Protein AF-A0A913XZ33-F1 (afdb_monomer_lite)

Secondary structure (DSSP, 8-state):
-HHHHHHT---SGGGHHHHHHHHHHHHHHHHHHH-TT-----S-PPPHHHHHHHHHHHHHHHHHHHH-THHHHHHHHHTTSHHHHGGGHHHHHHHHHHHHHHHHH---SS--TTSHHHHHHHHHHHHHHHTT-S-TTHHHHTTTGGGS-HHHHHHHHHHHHHHH-

Foldseek 3Di:
DVVLLVCLDDDDDVCLVVSLVSLLVLLVVLCCVQPVPDDFDPQAQDDPVVLVVCLVVLVSSVVVCVVPVVSLVSLLSSLLNLVSNSRVSVSLSSLLSVLLVVLVPDPDFADDCPDPSLVSLLSSLNSCLSNVVDDPPLNVCSVVVRVDGSVVSSVSSVVSSVSND

Radius of gyration: 15.9 Å; chains: 1; bounding box: 36×32×44 Å

pLDDT: mean 86.18, std 13.06, range [47.09, 97.0]

Structure (mmCIF, N/CA/C/O backbone):
data_AF-A0A913XZ33-F1
#
_entry.id   AF-A0A913XZ33-F1
#
loop_
_atom_site.group_PDB
_atom_site.id
_atom_site.type_symbol
_atom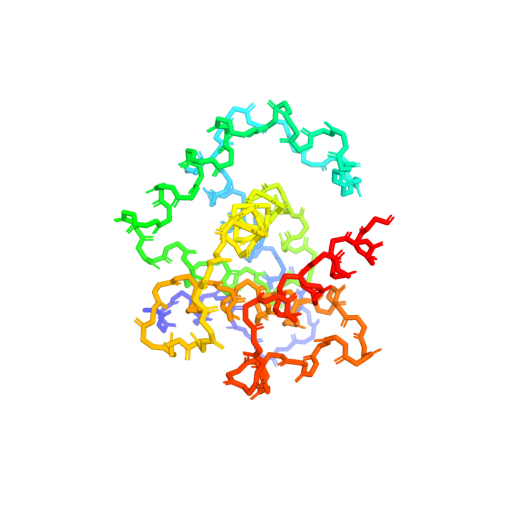_site.label_atom_id
_atom_site.label_alt_id
_atom_site.label_comp_id
_atom_site.label_asym_id
_atom_site.label_entity_id
_atom_site.label_seq_id
_atom_site.pdbx_PDB_ins_code
_atom_site.Cartn_x
_atom_site.Cartn_y
_atom_site.Cartn_z
_atom_site.occupancy
_atom_site.B_iso_or_equiv
_atom_site.auth_seq_id
_atom_site.auth_comp_id
_atom_site.auth_asym_id
_atom_site.auth_atom_id
_atom_site.pdbx_PDB_model_num
ATOM 1 N N . MET A 1 1 ? -6.071 5.062 -20.100 1.00 56.47 1 MET A N 1
ATOM 2 C CA . MET A 1 1 ? -5.191 4.092 -19.418 1.00 56.47 1 MET A CA 1
ATOM 3 C C . MET A 1 1 ? -4.661 3.064 -20.406 1.00 56.47 1 MET A C 1
ATOM 5 O O . MET A 1 1 ? -3.462 2.835 -20.417 1.00 56.47 1 MET A O 1
ATOM 9 N N . ASP A 1 2 ? -5.506 2.561 -21.310 1.00 61.53 2 ASP A N 1
ATOM 10 C CA . ASP A 1 2 ? -5.118 1.616 -22.369 1.00 61.53 2 ASP A CA 1
ATOM 11 C C . ASP A 1 2 ? -3.902 2.061 -23.182 1.00 61.53 2 ASP A C 1
ATOM 13 O O . ASP A 1 2 ? -3.004 1.267 -23.393 1.00 61.53 2 ASP A O 1
ATOM 17 N N . THR A 1 3 ? -3.782 3.346 -23.526 1.00 68.81 3 THR A N 1
ATOM 18 C CA . THR A 1 3 ? -2.603 3.869 -24.238 1.00 68.81 3 THR A CA 1
ATOM 19 C C . THR A 1 3 ? -1.299 3.711 -23.447 1.00 68.81 3 THR A C 1
ATOM 21 O O . THR A 1 3 ? -0.289 3.341 -24.029 1.00 68.81 3 THR A O 1
ATOM 24 N N . LEU A 1 4 ? -1.302 3.950 -22.129 1.00 60.94 4 LEU A N 1
ATOM 25 C CA . LEU A 1 4 ? -0.110 3.767 -21.283 1.00 60.94 4 LEU A CA 1
ATOM 26 C C . LEU A 1 4 ? 0.221 2.286 -21.112 1.00 60.94 4 LEU A C 1
ATOM 28 O O . LEU A 1 4 ? 1.384 1.907 -21.165 1.00 60.94 4 LEU A O 1
ATOM 32 N N . VAL A 1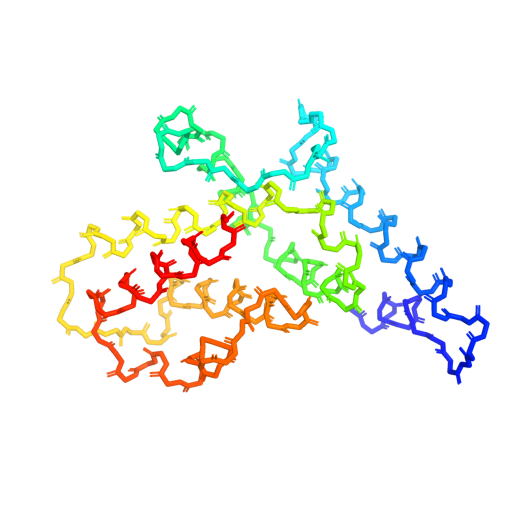 5 ? -0.809 1.455 -20.963 1.00 65.56 5 VAL A N 1
ATOM 33 C CA . VAL A 1 5 ? -0.667 -0.000 -20.900 1.00 65.56 5 VAL A CA 1
ATOM 34 C C . VAL A 1 5 ? -0.099 -0.537 -22.216 1.00 65.56 5 VAL A C 1
ATOM 36 O O . VAL A 1 5 ? 0.813 -1.348 -22.182 1.00 65.56 5 VAL A O 1
ATOM 39 N N . THR A 1 6 ? -0.556 -0.049 -23.372 1.00 66.69 6 THR A N 1
ATOM 40 C CA . THR A 1 6 ? -0.004 -0.395 -24.691 1.00 66.69 6 THR A CA 1
ATOM 41 C C . THR A 1 6 ? 1.435 0.088 -24.854 1.00 66.69 6 THR A C 1
ATOM 43 O O . THR A 1 6 ? 2.252 -0.637 -25.398 1.00 66.69 6 THR A O 1
ATOM 46 N N . LEU A 1 7 ? 1.782 1.274 -24.349 1.00 60.50 7 LEU A N 1
ATOM 47 C CA . LEU A 1 7 ? 3.169 1.758 -24.361 1.00 60.50 7 LEU A CA 1
ATOM 48 C C . LEU A 1 7 ? 4.092 0.936 -23.442 1.00 60.50 7 LEU A C 1
ATOM 50 O O . LEU A 1 7 ? 5.302 0.898 -23.661 1.00 60.50 7 LEU A O 1
ATOM 54 N N . CYS A 1 8 ? 3.530 0.271 -22.430 1.00 60.72 8 CYS A N 1
ATOM 55 C CA . CYS A 1 8 ? 4.257 -0.610 -21.515 1.00 60.72 8 CYS A CA 1
ATOM 56 C C . CYS A 1 8 ? 4.167 -2.101 -21.891 1.00 60.72 8 CYS A C 1
ATOM 58 O O . CYS A 1 8 ? 4.764 -2.910 -21.191 1.00 60.72 8 CYS A O 1
ATOM 60 N N . ARG A 1 9 ? 3.435 -2.496 -22.945 1.00 60.41 9 ARG A N 1
ATOM 61 C CA . ARG A 1 9 ? 3.256 -3.904 -23.354 1.00 60.41 9 ARG A CA 1
ATOM 62 C C . ARG A 1 9 ? 3.762 -4.137 -24.775 1.00 60.41 9 ARG A C 1
ATOM 64 O O . ARG A 1 9 ? 3.337 -3.452 -25.699 1.00 60.41 9 ARG A O 1
ATOM 71 N N . SER A 1 10 ? 4.588 -5.163 -24.947 1.00 55.22 10 SER A N 1
ATOM 72 C CA . SER A 1 10 ? 4.933 -5.760 -26.242 1.00 55.22 10 SER A CA 1
ATOM 73 C C . SER A 1 10 ? 5.197 -7.276 -26.066 1.00 55.22 10 SER A C 1
ATOM 75 O O . SER A 1 10 ? 5.456 -7.720 -24.945 1.00 55.22 10 SER A O 1
ATOM 77 N N . ASP A 1 11 ? 5.035 -8.072 -27.135 1.00 53.50 11 ASP A N 1
ATOM 78 C CA . ASP A 1 11 ? 4.801 -9.533 -27.117 1.00 53.50 11 ASP A CA 1
ATOM 79 C C . ASP A 1 11 ? 6.027 -10.486 -27.328 1.00 53.50 11 ASP A C 1
ATOM 81 O O . ASP A 1 11 ? 5.828 -11.657 -27.661 1.00 53.50 11 ASP A O 1
ATOM 85 N N . THR A 1 12 ? 7.295 -10.091 -27.137 1.00 47.09 12 THR A N 1
ATOM 86 C CA . THR A 1 12 ? 8.479 -10.973 -27.353 1.00 47.09 12 THR A CA 1
ATOM 87 C C . THR A 1 12 ? 9.612 -10.884 -26.304 1.00 47.09 12 THR A C 1
ATOM 89 O O . THR A 1 12 ? 9.634 -10.041 -25.417 1.00 47.09 12 THR A O 1
ATOM 92 N N . ALA A 1 13 ? 10.568 -11.826 -26.334 1.00 50.41 13 ALA A N 1
ATOM 93 C CA . ALA A 1 13 ? 11.536 -12.072 -25.250 1.00 50.41 13 ALA A CA 1
ATOM 94 C C . ALA A 1 13 ? 12.738 -11.098 -25.167 1.00 50.41 13 ALA A C 1
ATOM 96 O O . ALA A 1 13 ? 13.299 -10.947 -24.083 1.00 50.41 13 ALA A O 1
ATOM 97 N N . GLU A 1 14 ? 13.112 -10.400 -26.251 1.00 50.25 14 GLU A N 1
ATOM 98 C CA . GLU A 1 14 ? 14.036 -9.239 -26.191 1.00 50.25 14 GLU A CA 1
ATOM 99 C C . GLU A 1 14 ? 13.399 -8.040 -25.455 1.00 50.25 14 GLU A C 1
ATOM 101 O O . GLU A 1 14 ? 14.065 -7.059 -25.125 1.00 50.25 14 GLU A O 1
ATOM 106 N N . GLU A 1 15 ? 12.102 -8.130 -25.156 1.00 55.09 15 GLU A N 1
ATOM 107 C CA . GLU A 1 15 ? 11.266 -7.007 -24.756 1.00 55.09 15 GLU A CA 1
ATOM 108 C C . GLU A 1 15 ? 10.950 -6.969 -23.263 1.00 55.09 15 GLU A C 1
ATOM 110 O O . GLU A 1 15 ? 10.516 -5.930 -22.777 1.00 55.09 15 GLU A O 1
ATOM 115 N N . SER A 1 16 ? 11.247 -8.022 -22.493 1.00 52.06 16 SER A N 1
ATOM 116 C CA . SER A 1 16 ? 11.181 -7.949 -21.024 1.00 52.06 16 SER A CA 1
ATOM 117 C C . SER A 1 16 ? 12.067 -6.813 -20.495 1.00 52.06 16 SER A C 1
ATOM 119 O O . SER A 1 16 ? 11.632 -6.031 -19.653 1.00 52.06 16 SER A O 1
ATOM 121 N N . HIS A 1 17 ? 13.253 -6.631 -21.090 1.00 56.69 17 HIS A N 1
ATOM 122 C CA . HIS A 1 17 ? 14.145 -5.499 -20.834 1.00 56.69 17 HIS A CA 1
ATOM 123 C C . HIS A 1 17 ? 13.549 -4.136 -21.243 1.00 56.69 17 HIS A C 1
ATOM 125 O O . HIS A 1 17 ? 13.787 -3.142 -20.557 1.00 56.69 17 HIS A O 1
ATOM 131 N N . ILE A 1 18 ? 12.768 -4.070 -22.329 1.00 58.38 18 ILE A N 1
ATOM 132 C CA . ILE A 1 18 ? 12.141 -2.832 -22.833 1.00 58.38 18 ILE A CA 1
ATOM 133 C C . ILE A 1 18 ? 10.941 -2.437 -21.961 1.00 58.38 18 ILE A C 1
ATOM 135 O O . ILE A 1 18 ? 10.809 -1.270 -21.592 1.00 58.38 18 ILE A O 1
ATOM 139 N N . ILE A 1 19 ? 10.108 -3.405 -21.569 1.00 58.41 19 ILE A N 1
ATOM 140 C CA . ILE A 1 19 ? 8.989 -3.210 -20.639 1.00 58.41 19 ILE A CA 1
ATOM 141 C C . ILE A 1 19 ? 9.520 -2.698 -19.305 1.00 58.41 19 ILE A C 1
ATOM 143 O O . ILE A 1 19 ? 9.063 -1.655 -18.844 1.00 58.41 19 ILE A O 1
ATOM 147 N N . THR A 1 20 ? 10.541 -3.362 -18.744 1.00 62.25 20 THR A N 1
ATOM 148 C CA . THR A 1 20 ? 11.219 -2.892 -17.531 1.00 62.25 20 THR A CA 1
ATOM 149 C C . THR A 1 20 ? 11.730 -1.463 -17.704 1.00 62.25 20 THR A C 1
ATOM 151 O O . THR A 1 20 ? 11.497 -0.640 -16.829 1.00 62.25 20 THR A O 1
ATOM 154 N N . SER A 1 21 ? 12.333 -1.114 -18.846 1.00 74.69 21 SER A N 1
ATOM 155 C CA . SER A 1 21 ? 12.810 0.252 -19.111 1.00 74.69 21 SER A CA 1
ATOM 156 C C . SER A 1 21 ? 11.686 1.302 -19.129 1.00 74.69 21 SER A C 1
ATOM 158 O O . SER A 1 21 ? 11.880 2.414 -18.635 1.00 74.69 21 SER A O 1
ATOM 160 N N . ASN A 1 22 ? 10.510 0.982 -19.676 1.00 81.56 22 ASN A N 1
ATOM 161 C CA . ASN A 1 22 ? 9.383 1.919 -19.734 1.00 81.56 22 ASN A CA 1
ATOM 162 C C . ASN A 1 22 ? 8.692 2.059 -18.370 1.00 81.56 22 ASN A C 1
ATOM 164 O O . ASN A 1 22 ? 8.427 3.180 -17.928 1.00 81.56 22 ASN A O 1
ATOM 168 N N . THR A 1 23 ? 8.448 0.950 -17.665 1.00 86.12 23 THR A N 1
ATOM 169 C CA . THR A 1 23 ? 7.876 0.973 -16.308 1.00 86.12 23 THR A CA 1
ATOM 170 C C . THR A 1 23 ? 8.831 1.609 -15.304 1.00 86.12 23 THR A C 1
ATOM 172 O O . THR A 1 23 ? 8.390 2.302 -14.390 1.00 86.12 23 THR A O 1
ATOM 175 N N . ASP A 1 24 ? 10.140 1.464 -15.510 1.00 88.75 24 ASP A N 1
ATOM 176 C CA . ASP A 1 24 ? 11.179 2.143 -14.742 1.00 88.75 24 ASP A CA 1
ATOM 177 C C . ASP A 1 24 ? 11.100 3.660 -14.885 1.00 88.75 24 ASP A C 1
ATOM 179 O O . ASP A 1 24 ? 11.170 4.374 -13.885 1.00 88.75 24 ASP A O 1
ATOM 183 N N . GLN A 1 25 ? 10.927 4.162 -16.109 1.00 89.56 25 GLN A N 1
ATOM 184 C CA . GLN A 1 25 ? 10.788 5.596 -16.342 1.00 89.56 25 GLN A CA 1
ATOM 185 C C . GLN A 1 25 ? 9.512 6.139 -15.691 1.00 89.56 25 GLN A C 1
ATOM 187 O O . GLN A 1 25 ? 9.541 7.202 -15.071 1.00 89.56 25 GLN A O 1
ATOM 192 N N . VAL A 1 26 ? 8.404 5.395 -15.775 1.00 91.94 26 VAL A N 1
ATOM 193 C CA . VAL A 1 26 ? 7.158 5.753 -15.080 1.00 91.94 26 VAL A CA 1
ATOM 194 C C . VAL A 1 26 ? 7.367 5.765 -13.564 1.00 91.94 26 VAL A C 1
ATOM 196 O O . VAL A 1 26 ? 6.913 6.699 -12.909 1.00 91.94 26 VAL A O 1
ATOM 199 N N . ALA A 1 27 ? 8.088 4.790 -13.005 1.00 91.94 27 ALA A N 1
ATOM 200 C CA . ALA A 1 27 ? 8.395 4.725 -11.578 1.00 91.94 27 ALA A CA 1
ATOM 201 C C . ALA A 1 27 ? 9.228 5.929 -11.106 1.00 91.94 27 ALA A C 1
ATOM 203 O O . ALA A 1 27 ? 8.923 6.532 -10.075 1.00 91.94 27 ALA A O 1
ATOM 204 N N . LEU A 1 28 ? 10.249 6.316 -11.879 1.00 90.75 28 LEU A N 1
ATOM 205 C CA . LEU A 1 28 ? 11.087 7.483 -11.588 1.00 90.75 28 LEU A CA 1
ATOM 206 C C . LEU A 1 28 ? 10.286 8.788 -11.648 1.00 90.75 28 LEU A C 1
ATOM 208 O O . LEU A 1 28 ? 10.367 9.593 -10.723 1.00 90.75 28 LEU A O 1
ATOM 212 N N . LEU A 1 29 ? 9.462 8.970 -12.682 1.00 92.62 29 LEU A N 1
ATOM 213 C CA . LEU A 1 29 ? 8.591 10.142 -12.801 1.00 92.62 29 LEU A CA 1
ATOM 214 C C . LEU A 1 29 ? 7.542 10.183 -11.684 1.00 92.62 29 LEU A C 1
ATOM 216 O O . LEU A 1 29 ? 7.246 11.249 -11.152 1.00 92.62 29 LEU A O 1
ATOM 220 N N . LEU A 1 30 ? 6.988 9.032 -11.291 1.00 93.25 30 LEU A N 1
ATOM 221 C CA . LEU A 1 30 ? 6.052 8.941 -10.171 1.00 93.25 30 LEU A CA 1
ATOM 222 C C . LEU A 1 30 ? 6.715 9.378 -8.857 1.00 93.25 30 LEU A C 1
ATOM 224 O O . LEU A 1 30 ? 6.119 10.143 -8.097 1.00 93.25 30 LEU A O 1
ATOM 228 N N . MET A 1 31 ? 7.954 8.945 -8.614 1.00 92.19 31 MET A N 1
ATOM 229 C CA . MET A 1 31 ? 8.754 9.402 -7.476 1.00 92.19 31 MET A CA 1
ATOM 230 C C . MET A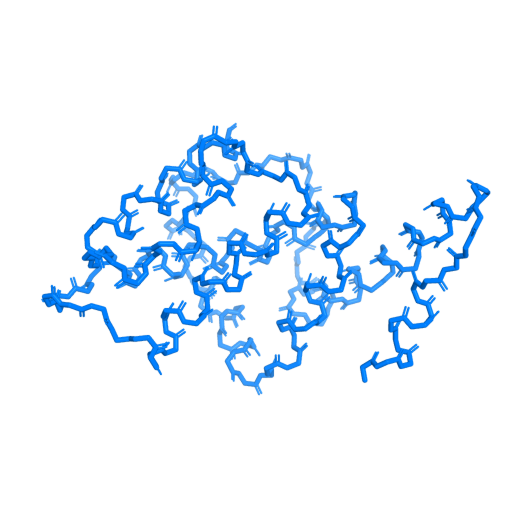 1 31 ? 9.018 10.908 -7.525 1.00 92.19 31 MET A C 1
ATOM 232 O O . MET A 1 31 ? 8.807 11.585 -6.522 1.00 92.19 31 MET A O 1
ATOM 236 N N . GLU A 1 32 ? 9.417 11.443 -8.678 1.00 91.25 32 GLU A N 1
ATOM 237 C CA . GLU A 1 32 ? 9.688 12.873 -8.860 1.00 91.25 32 GLU A CA 1
ATOM 238 C C . GLU A 1 32 ? 8.437 13.732 -8.623 1.00 91.25 32 GLU A C 1
ATOM 240 O O . GLU A 1 32 ? 8.506 14.773 -7.973 1.00 91.25 32 GLU A O 1
ATOM 245 N N . MET A 1 33 ? 7.267 13.277 -9.078 1.00 91.81 33 MET A N 1
ATOM 246 C CA . MET A 1 33 ? 6.007 13.997 -8.883 1.00 91.81 33 MET A CA 1
ATOM 247 C C . MET A 1 33 ? 5.519 13.975 -7.431 1.00 91.81 33 MET A C 1
ATOM 249 O O . MET A 1 33 ? 4.970 14.968 -6.952 1.00 91.81 33 MET A O 1
ATOM 253 N N . VAL A 1 34 ? 5.652 12.841 -6.738 1.00 93.50 34 VAL A N 1
ATOM 254 C CA . VAL A 1 34 ? 5.033 12.646 -5.415 1.00 93.50 34 VAL A CA 1
ATOM 255 C C . VAL A 1 34 ? 5.995 12.959 -4.269 1.00 93.50 34 VAL A C 1
ATOM 257 O O . VAL A 1 34 ? 5.571 13.451 -3.221 1.00 93.50 34 VAL A O 1
ATOM 260 N N . CYS A 1 35 ? 7.283 12.668 -4.436 1.00 87.31 35 CYS A N 1
ATOM 261 C CA . CYS A 1 35 ? 8.290 12.801 -3.389 1.00 87.31 35 CYS A CA 1
ATOM 262 C C . CYS A 1 35 ? 9.681 13.176 -3.958 1.00 87.31 35 CYS A C 1
ATOM 264 O O . CYS A 1 35 ? 10.628 12.401 -3.805 1.00 87.31 35 CYS A O 1
ATOM 266 N N . PRO A 1 36 ? 9.838 14.376 -4.558 1.00 83.50 36 PRO A N 1
ATOM 267 C CA . PRO A 1 36 ? 11.073 14.797 -5.241 1.00 83.50 36 PRO A CA 1
ATOM 268 C C . PRO A 1 36 ? 12.288 14.947 -4.315 1.00 83.50 36 PRO A C 1
ATOM 270 O O . PRO A 1 36 ? 13.428 14.879 -4.759 1.00 83.50 36 PRO A O 1
ATOM 273 N N . GLU A 1 37 ? 12.055 15.160 -3.019 1.00 77.81 37 GLU A N 1
ATOM 274 C CA . GLU A 1 37 ? 13.102 15.371 -2.007 1.00 77.81 37 GLU A CA 1
ATOM 275 C C . GLU A 1 37 ? 13.835 14.078 -1.617 1.00 77.81 37 GLU A C 1
ATOM 277 O O . GLU A 1 37 ? 14.787 14.106 -0.839 1.00 77.81 37 GLU A O 1
ATOM 282 N N . MET A 1 38 ? 13.371 12.929 -2.108 1.00 69.94 38 MET A N 1
ATOM 283 C CA . MET A 1 38 ? 13.865 11.635 -1.676 1.00 69.94 38 MET A CA 1
ATOM 284 C C . MET A 1 38 ? 15.039 11.168 -2.529 1.00 69.94 38 MET A C 1
ATOM 286 O O . MET A 1 38 ? 14.922 11.000 -3.741 1.00 69.94 38 MET A O 1
ATOM 290 N N . VAL A 1 39 ? 16.169 10.902 -1.872 1.00 61.50 39 VAL A N 1
ATOM 291 C CA . VAL A 1 39 ? 17.294 10.199 -2.495 1.00 61.50 39 VAL A CA 1
ATOM 292 C C . VAL A 1 39 ? 16.825 8.793 -2.878 1.00 61.50 39 VAL A C 1
ATOM 294 O O . VAL A 1 39 ? 16.116 8.148 -2.104 1.00 61.50 39 VAL A O 1
ATOM 297 N N . LEU A 1 40 ? 17.198 8.342 -4.082 1.00 57.84 40 LEU A N 1
ATOM 298 C CA . LEU A 1 40 ? 16.899 7.005 -4.605 1.00 57.84 40 LEU A CA 1
ATOM 299 C C . LEU A 1 40 ? 17.081 5.934 -3.520 1.00 57.84 40 LEU A C 1
ATOM 301 O O . LEU A 1 40 ? 18.128 5.868 -2.876 1.00 57.84 40 LEU A O 1
ATOM 305 N N . TYR A 1 41 ? 16.042 5.117 -3.334 1.00 58.50 41 TYR A N 1
ATOM 306 C CA . TYR A 1 41 ? 15.997 4.023 -2.367 1.00 58.50 41 TYR A CA 1
ATOM 307 C C . TYR A 1 41 ? 17.252 3.143 -2.460 1.00 58.50 41 TYR A C 1
ATOM 309 O O . TYR A 1 41 ? 17.556 2.602 -3.522 1.00 58.50 41 TYR A O 1
ATOM 317 N N . THR A 1 42 ? 17.971 2.992 -1.344 1.00 57.72 42 THR A N 1
ATOM 318 C CA . THR A 1 42 ? 19.236 2.240 -1.273 1.00 57.72 42 THR A CA 1
ATOM 319 C C . THR A 1 42 ? 19.067 0.763 -0.919 1.00 57.72 42 THR A C 1
ATOM 321 O O . THR A 1 42 ? 20.069 0.082 -0.733 1.00 57.72 42 THR A O 1
ATOM 324 N N . GLY A 1 43 ? 17.837 0.242 -0.857 1.00 60.84 43 GLY A N 1
ATOM 325 C CA . GLY A 1 43 ? 17.598 -1.205 -0.810 1.00 60.84 43 GLY A CA 1
ATOM 326 C C . GLY A 1 43 ? 16.917 -1.757 0.443 1.00 60.84 43 GLY A C 1
ATOM 327 O O . GLY A 1 43 ? 16.436 -2.883 0.372 1.00 60.84 43 GLY A O 1
ATOM 328 N N . GLU A 1 44 ? 16.799 -1.003 1.541 1.00 74.19 44 GLU A N 1
ATOM 329 C CA . GLU A 1 44 ? 16.278 -1.541 2.813 1.00 74.19 44 GLU A CA 1
ATOM 330 C C . GLU A 1 44 ? 14.900 -0.984 3.196 1.00 74.19 44 GLU A C 1
ATOM 332 O O . GLU A 1 44 ? 14.685 0.233 3.226 1.00 74.19 44 GLU A O 1
ATOM 337 N N . TRP A 1 45 ? 13.959 -1.888 3.496 1.00 85.62 45 TRP A N 1
ATOM 338 C CA . TRP A 1 45 ? 12.626 -1.530 3.976 1.00 85.62 45 TRP A CA 1
ATOM 339 C C . TRP A 1 45 ? 12.737 -0.851 5.352 1.00 85.62 45 TRP A C 1
ATOM 341 O O . TRP A 1 45 ? 13.509 -1.311 6.194 1.00 85.62 45 TRP A O 1
ATOM 351 N N . PRO A 1 46 ? 11.998 0.243 5.613 1.00 84.75 46 PRO A N 1
ATOM 352 C CA . PRO A 1 46 ? 12.165 1.019 6.838 1.00 84.75 46 PRO A CA 1
ATOM 353 C C . PRO A 1 46 ? 11.866 0.224 8.118 1.00 84.75 46 PRO A C 1
ATOM 355 O O . PRO A 1 46 ? 10.887 -0.520 8.212 1.00 84.75 46 PRO A O 1
ATOM 358 N N . ASP A 1 47 ? 12.671 0.463 9.155 1.00 82.81 47 ASP A N 1
ATOM 359 C CA . ASP A 1 47 ? 12.432 -0.069 10.496 1.00 82.81 47 ASP A CA 1
ATOM 360 C C . ASP A 1 47 ? 11.186 0.544 11.148 1.00 82.81 47 ASP A C 1
ATOM 362 O O . ASP A 1 47 ? 10.864 1.713 10.929 1.00 82.81 47 ASP A O 1
ATOM 366 N N . GLU A 1 48 ? 10.533 -0.197 12.049 1.00 78.50 48 GLU A N 1
ATOM 367 C CA . GLU A 1 48 ? 9.378 0.306 12.816 1.00 78.50 48 GLU A CA 1
ATOM 368 C C . GLU A 1 48 ? 9.708 1.579 13.625 1.00 78.50 48 GLU A C 1
ATOM 370 O O . GLU A 1 48 ? 8.849 2.435 13.827 1.00 78.50 48 GLU A O 1
ATOM 375 N N . GLU A 1 49 ? 10.960 1.756 14.060 1.00 78.19 49 GLU A N 1
ATOM 376 C CA . GLU A 1 49 ? 11.398 2.980 14.744 1.00 78.19 49 GLU A CA 1
ATOM 377 C C . GLU A 1 49 ? 11.429 4.191 13.803 1.00 78.19 49 GLU A C 1
ATOM 379 O O . GLU A 1 49 ? 11.085 5.301 14.213 1.00 78.19 49 GLU A O 1
ATOM 3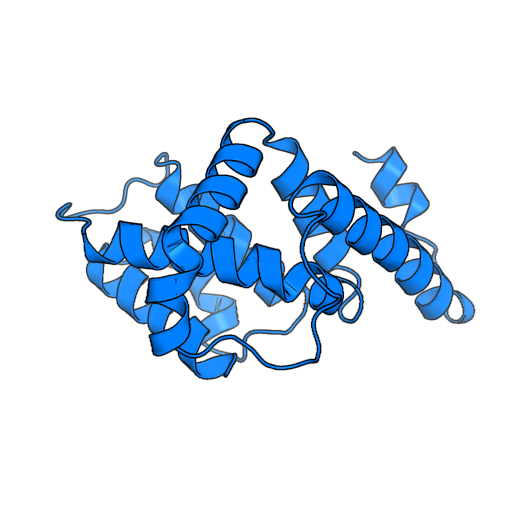84 N N . THR A 1 50 ? 11.763 3.976 12.525 1.00 77.12 50 THR A N 1
ATOM 385 C CA . THR A 1 50 ? 11.830 5.042 11.512 1.00 77.12 50 THR A CA 1
ATOM 386 C C . THR A 1 50 ? 10.451 5.566 11.119 1.00 77.12 50 THR A C 1
ATOM 388 O O . THR A 1 50 ? 10.325 6.738 10.762 1.00 77.12 50 THR A O 1
ATOM 391 N N . LEU A 1 51 ? 9.397 4.754 11.277 1.00 79.06 51 LEU A N 1
ATOM 392 C CA . LEU A 1 51 ? 8.010 5.167 11.034 1.00 79.06 51 LEU A CA 1
ATOM 393 C C . LEU A 1 51 ? 7.628 6.419 11.830 1.00 79.06 51 LEU A C 1
ATOM 395 O O . LEU A 1 51 ? 6.954 7.306 11.312 1.00 79.06 51 LEU A O 1
ATOM 399 N N . LYS A 1 52 ? 8.109 6.538 13.074 1.00 80.50 52 LYS A N 1
ATOM 400 C CA . LYS A 1 52 ? 7.793 7.674 13.958 1.00 80.50 52 LYS A CA 1
ATOM 401 C C . LYS A 1 52 ? 8.370 8.997 13.464 1.00 80.50 52 LYS A C 1
ATOM 403 O O . LYS A 1 52 ? 7.815 10.049 13.765 1.00 80.50 52 LYS A O 1
ATOM 408 N N . PHE A 1 53 ? 9.466 8.946 12.714 1.00 84.62 53 PHE A N 1
ATOM 409 C CA . PHE A 1 53 ? 10.135 10.130 12.177 1.00 84.62 53 PHE A CA 1
ATOM 410 C C . PHE A 1 53 ? 9.638 10.496 10.774 1.00 84.62 53 PHE A C 1
ATOM 412 O O . PHE A 1 53 ? 9.837 11.622 10.330 1.00 84.62 53 PHE A O 1
ATOM 419 N N . ASN A 1 54 ? 8.941 9.574 10.103 1.00 86.75 54 ASN A N 1
ATOM 420 C CA . ASN A 1 54 ? 8.459 9.743 8.735 1.00 86.75 54 ASN A CA 1
ATOM 421 C C . ASN A 1 54 ? 6.978 10.145 8.635 1.00 86.75 54 ASN A C 1
ATOM 423 O O . ASN A 1 54 ? 6.494 10.361 7.527 1.00 86.75 54 ASN A O 1
ATOM 427 N N . VAL A 1 55 ? 6.272 10.312 9.761 1.00 90.38 55 VAL A N 1
ATOM 428 C CA . VAL A 1 55 ? 4.815 10.561 9.802 1.00 90.38 55 VAL A CA 1
ATOM 429 C C . VAL A 1 55 ? 4.378 11.723 8.902 1.00 90.38 55 VAL A C 1
ATOM 431 O O . VAL A 1 55 ? 3.419 11.586 8.146 1.00 90.38 55 VAL A O 1
ATOM 434 N N . GLU A 1 56 ? 5.077 12.862 8.942 1.00 91.94 56 GLU A N 1
ATOM 435 C CA . GLU A 1 56 ? 4.735 14.028 8.112 1.00 91.94 56 GLU A CA 1
ATOM 436 C C . GLU A 1 56 ? 4.839 13.710 6.614 1.00 91.94 56 GLU A C 1
ATOM 438 O O . GLU A 1 56 ? 3.928 14.010 5.838 1.00 91.94 56 GLU A O 1
ATOM 443 N N . ARG A 1 57 ? 5.926 13.043 6.214 1.00 91.00 57 ARG A N 1
ATOM 444 C CA . ARG A 1 57 ? 6.156 12.601 4.835 1.00 91.00 57 ARG A CA 1
ATOM 445 C C . ARG A 1 57 ? 5.090 11.600 4.397 1.00 91.00 57 ARG A C 1
ATOM 447 O O . ARG A 1 57 ? 4.558 11.727 3.295 1.00 91.00 57 ARG A O 1
ATOM 454 N N . ASP A 1 58 ? 4.765 10.639 5.254 1.00 94.25 58 ASP A N 1
ATOM 455 C CA . ASP A 1 58 ? 3.795 9.587 4.961 1.00 94.25 58 ASP A CA 1
ATOM 456 C C . ASP A 1 58 ? 2.397 10.176 4.742 1.00 94.25 58 ASP A C 1
ATOM 458 O O . ASP A 1 58 ? 1.730 9.852 3.757 1.00 94.25 58 ASP A O 1
ATOM 462 N N . LEU A 1 59 ? 1.988 11.123 5.594 1.00 95.19 59 LEU A N 1
ATOM 463 C CA . LEU A 1 59 ? 0.728 11.853 5.445 1.00 95.19 59 LEU A CA 1
ATOM 464 C C . LEU A 1 59 ? 0.721 12.753 4.205 1.00 95.19 59 LEU A C 1
ATOM 466 O O . LEU A 1 59 ? -0.300 12.831 3.520 1.00 95.19 59 LEU A O 1
ATOM 470 N N . ARG A 1 60 ? 1.846 13.402 3.873 1.00 95.44 60 ARG A N 1
ATOM 471 C CA . ARG A 1 60 ? 1.985 14.188 2.636 1.00 95.44 60 ARG A CA 1
ATOM 472 C C . ARG A 1 60 ? 1.781 13.311 1.404 1.00 95.44 60 ARG A C 1
ATOM 474 O O . ARG A 1 60 ? 0.999 13.680 0.532 1.00 95.44 60 ARG A O 1
ATOM 481 N N . ILE A 1 61 ? 2.442 12.153 1.348 1.00 96.00 61 ILE A N 1
ATOM 482 C CA . ILE A 1 61 ? 2.299 11.185 0.252 1.00 96.00 61 ILE A CA 1
ATOM 483 C C . ILE A 1 61 ? 0.853 10.696 0.165 1.00 96.00 61 ILE A C 1
ATOM 485 O O . ILE A 1 61 ? 0.260 10.756 -0.912 1.00 96.00 61 ILE A O 1
ATOM 489 N N . ARG A 1 62 ? 0.254 10.286 1.290 1.00 96.12 62 ARG A N 1
ATOM 490 C CA . ARG A 1 62 ? -1.141 9.835 1.327 1.00 96.12 62 ARG A CA 1
ATOM 491 C C . ARG A 1 62 ? -2.103 10.899 0.794 1.00 96.12 62 ARG A C 1
ATOM 493 O O . ARG A 1 62 ? -2.844 10.624 -0.142 1.00 96.12 62 ARG A O 1
ATOM 500 N N . ASN A 1 63 ? -2.012 12.130 1.291 1.00 96.12 63 ASN A N 1
ATOM 501 C CA . ASN A 1 63 ? -2.848 13.241 0.830 1.00 96.12 63 ASN A CA 1
ATOM 502 C C . ASN A 1 63 ? -2.649 13.549 -0.669 1.00 96.12 63 ASN A C 1
ATOM 504 O O . ASN A 1 63 ? -3.594 13.941 -1.352 1.00 96.12 63 ASN A O 1
ATOM 508 N N . THR A 1 64 ? -1.445 13.352 -1.217 1.00 96.88 64 THR A N 1
ATOM 509 C CA . THR A 1 64 ? -1.207 13.469 -2.665 1.00 96.88 64 THR A CA 1
ATOM 510 C C . THR A 1 64 ? -1.961 12.394 -3.455 1.00 96.88 64 THR A C 1
ATOM 512 O O . THR A 1 64 ? -2.557 12.723 -4.483 1.00 96.88 64 THR A O 1
ATOM 515 N N . PHE A 1 65 ? -1.998 11.147 -2.977 1.00 96.94 65 PHE A N 1
ATOM 516 C CA . PHE A 1 65 ? -2.784 10.061 -3.579 1.00 96.94 65 PHE A CA 1
ATOM 517 C C . PHE A 1 65 ? -4.296 10.284 -3.443 1.00 96.94 65 PHE A C 1
ATOM 519 O O . PHE A 1 65 ? -5.021 10.097 -4.420 1.00 96.94 65 PHE A O 1
ATOM 526 N N . ASP A 1 66 ? -4.764 10.761 -2.288 1.00 95.19 66 ASP A N 1
ATOM 527 C CA . ASP A 1 66 ? -6.184 11.062 -2.054 1.00 95.19 66 ASP A CA 1
ATOM 528 C C . ASP A 1 66 ? -6.693 12.139 -3.031 1.00 95.19 66 ASP A C 1
ATOM 530 O O . ASP A 1 66 ? -7.790 12.042 -3.582 1.00 95.19 66 ASP A O 1
ATOM 534 N N . ARG A 1 67 ? -5.866 13.156 -3.313 1.00 96.69 67 ARG A N 1
ATOM 535 C CA . ARG A 1 67 ? -6.185 14.232 -4.270 1.00 96.69 67 ARG A CA 1
ATOM 536 C C . ARG A 1 67 ? -6.074 13.808 -5.730 1.00 96.69 67 ARG A C 1
ATOM 538 O O . ARG A 1 67 ? -6.681 14.443 -6.589 1.00 96.69 67 ARG A O 1
ATOM 545 N N . ASN A 1 68 ? -5.292 12.771 -6.021 1.00 96.44 68 ASN A N 1
ATOM 546 C CA . ASN A 1 68 ? -4.983 12.344 -7.380 1.00 96.44 68 ASN A CA 1
ATOM 547 C C . ASN A 1 68 ? -5.162 10.822 -7.517 1.00 96.44 68 ASN A C 1
ATOM 549 O O . ASN A 1 68 ? -4.172 10.092 -7.592 1.00 96.44 68 ASN A O 1
ATOM 553 N N . PRO A 1 69 ? -6.406 10.315 -7.630 1.00 94.19 69 PRO A N 1
ATOM 554 C CA . PRO A 1 69 ? -6.665 8.874 -7.686 1.00 94.19 69 PRO A CA 1
ATOM 555 C C . PRO A 1 69 ? -5.956 8.142 -8.834 1.00 94.19 69 PRO A C 1
ATOM 557 O O . PRO A 1 69 ? -5.713 6.942 -8.743 1.00 94.19 69 PRO A O 1
ATOM 560 N N . VAL A 1 70 ? -5.586 8.853 -9.908 1.00 95.06 70 VAL A N 1
ATOM 561 C CA . VAL A 1 70 ? -4.786 8.317 -11.024 1.00 95.06 70 VAL A CA 1
ATOM 562 C C . VAL A 1 70 ? -3.425 7.768 -10.574 1.00 95.06 70 VAL A C 1
ATOM 564 O O . VAL A 1 70 ? -2.907 6.849 -11.202 1.00 95.06 70 VAL A O 1
ATOM 567 N N . LEU A 1 71 ? -2.866 8.263 -9.465 1.00 96.19 71 LEU A N 1
ATOM 568 C CA . LEU A 1 71 ? -1.586 7.792 -8.935 1.00 96.19 71 LEU A CA 1
ATOM 569 C C . LEU A 1 71 ? -1.648 6.325 -8.493 1.00 96.19 71 LEU A C 1
ATOM 571 O O . LEU A 1 71 ? -0.678 5.599 -8.694 1.00 96.19 71 LEU A O 1
ATOM 575 N N . TRP A 1 72 ? -2.794 5.853 -7.988 1.00 95.81 72 TRP A N 1
ATOM 576 C CA . TRP A 1 72 ? -3.002 4.431 -7.684 1.00 95.81 72 TRP A CA 1
ATOM 577 C C . TRP A 1 72 ? -2.889 3.555 -8.937 1.00 95.81 72 TRP A C 1
ATOM 579 O O . TRP A 1 72 ? -2.281 2.488 -8.902 1.00 95.81 72 TRP A O 1
ATOM 589 N N . TRP A 1 73 ? -3.418 4.031 -10.067 1.00 93.75 73 TRP A N 1
ATOM 590 C CA . TRP A 1 73 ? -3.346 3.325 -11.348 1.00 93.75 73 TRP A CA 1
ATOM 591 C C . TRP A 1 73 ? -1.933 3.315 -11.927 1.00 93.75 73 TRP A C 1
ATOM 593 O O . TRP A 1 73 ? -1.518 2.310 -12.496 1.00 93.75 73 TRP A O 1
ATOM 603 N N . LEU A 1 74 ? -1.186 4.413 -11.776 1.00 94.25 74 LEU A N 1
ATOM 604 C CA . LEU A 1 74 ? 0.223 4.466 -12.168 1.00 94.25 74 LEU A CA 1
ATOM 605 C C . LEU A 1 74 ? 1.074 3.532 -11.307 1.00 94.25 74 LEU A C 1
ATOM 607 O O . LEU A 1 74 ? 1.933 2.838 -11.838 1.00 94.25 74 LEU A O 1
ATOM 611 N N . LEU A 1 75 ? 0.804 3.460 -10.003 1.00 94.69 75 LEU A N 1
ATOM 612 C CA . LEU A 1 75 ? 1.499 2.544 -9.105 1.00 94.69 75 LEU A CA 1
ATOM 613 C C . LEU A 1 75 ? 1.226 1.072 -9.467 1.00 94.69 75 LEU A C 1
ATOM 615 O O . LEU A 1 75 ? 2.154 0.270 -9.487 1.00 94.69 75 LEU A O 1
ATOM 619 N N . LEU A 1 76 ? -0.015 0.739 -9.836 1.00 93.44 76 LEU A N 1
ATOM 620 C CA . LEU A 1 76 ? -0.383 -0.589 -10.345 1.00 93.44 76 LEU A CA 1
ATOM 621 C C . LEU A 1 76 ? 0.219 -0.894 -11.729 1.00 93.44 76 LEU A C 1
ATOM 623 O O . LEU A 1 76 ? 0.511 -2.042 -12.049 1.00 93.44 76 LEU A O 1
ATOM 627 N N . LEU A 1 77 ? 0.410 0.119 -12.576 1.00 90.88 77 LEU A N 1
ATOM 628 C CA . LEU A 1 77 ? 1.133 -0.046 -13.838 1.00 90.88 77 LEU A CA 1
ATOM 629 C C . LEU A 1 77 ? 2.611 -0.361 -13.575 1.00 90.88 77 LEU A C 1
ATOM 631 O O . LEU A 1 77 ? 3.168 -1.264 -14.191 1.00 90.88 77 LEU A O 1
ATOM 635 N N . VAL A 1 78 ? 3.230 0.355 -12.633 1.00 92.06 78 VAL A N 1
ATOM 636 C CA . VAL A 1 78 ? 4.627 0.143 -12.232 1.00 92.06 78 VAL A CA 1
ATOM 637 C C . VAL A 1 78 ? 4.836 -1.246 -11.625 1.00 92.06 78 VAL A C 1
ATOM 639 O O . VAL A 1 78 ? 5.874 -1.850 -11.887 1.00 92.06 78 VAL A O 1
ATOM 642 N N . SER A 1 79 ? 3.869 -1.791 -10.877 1.00 90.75 79 SER A N 1
ATOM 643 C CA . SER A 1 79 ? 4.012 -3.118 -10.256 1.00 90.75 79 SER A CA 1
ATOM 644 C C . SER A 1 79 ? 4.117 -4.279 -11.243 1.00 90.75 79 SER A C 1
ATOM 646 O O . SER A 1 79 ? 4.577 -5.350 -10.860 1.00 90.75 79 SER A O 1
ATOM 648 N N . GLN A 1 80 ? 3.751 -4.080 -12.511 1.00 86.06 80 GLN A N 1
ATOM 649 C CA . GLN A 1 80 ? 3.939 -5.092 -13.557 1.00 86.06 80 GLN A CA 1
ATOM 650 C C . GLN A 1 80 ? 5.424 -5.299 -13.905 1.00 86.06 80 GLN A C 1
ATOM 652 O O . GLN A 1 80 ? 5.797 -6.352 -14.418 1.00 86.06 80 GLN A O 1
ATOM 657 N N . GLY A 1 81 ? 6.282 -4.314 -13.617 1.00 79.81 81 GLY A N 1
ATOM 658 C CA . GLY A 1 81 ? 7.734 -4.453 -13.675 1.00 79.81 81 GLY A CA 1
ATOM 659 C C . GLY A 1 81 ? 8.294 -4.678 -12.274 1.00 79.81 81 GLY A C 1
ATOM 660 O O . GLY A 1 81 ? 8.493 -3.716 -11.536 1.00 79.81 81 GLY A O 1
ATOM 661 N N . ALA A 1 82 ? 8.588 -5.927 -11.898 1.00 69.62 82 ALA A N 1
ATOM 662 C CA . ALA A 1 82 ? 9.020 -6.271 -10.535 1.00 69.62 82 ALA A CA 1
ATOM 663 C C . ALA A 1 82 ? 10.212 -5.425 -10.028 1.00 69.62 82 ALA A C 1
ATOM 665 O O . ALA A 1 82 ? 10.215 -4.968 -8.885 1.00 69.62 82 ALA A O 1
ATOM 666 N N . SER A 1 83 ? 11.199 -5.135 -10.885 1.00 79.19 83 SER A N 1
ATOM 667 C CA . SER A 1 83 ? 12.335 -4.256 -10.555 1.00 79.19 83 SER A CA 1
ATOM 668 C C . SER A 1 83 ? 11.995 -2.760 -10.565 1.00 79.19 83 SER A C 1
ATOM 670 O O . SER A 1 83 ? 12.696 -1.965 -9.937 1.00 79.19 83 SER A O 1
ATOM 672 N N . SER A 1 84 ? 10.929 -2.361 -11.260 1.00 86.38 84 SER A N 1
ATOM 673 C CA . SER A 1 84 ? 10.456 -0.976 -11.329 1.00 86.38 84 SER A CA 1
ATOM 674 C C . SER A 1 84 ? 9.785 -0.555 -10.029 1.00 86.38 84 SER A C 1
ATOM 676 O O . SER A 1 84 ? 10.039 0.549 -9.545 1.00 86.38 84 SER A O 1
ATOM 678 N N . LEU A 1 85 ? 9.006 -1.445 -9.403 1.00 88.44 85 LEU A N 1
ATOM 679 C CA . LEU A 1 85 ? 8.342 -1.140 -8.133 1.00 88.44 85 LEU A CA 1
ATOM 680 C C . LEU A 1 85 ? 9.335 -0.858 -6.999 1.00 88.44 85 LEU A C 1
ATOM 682 O O . LEU A 1 85 ? 9.058 -0.014 -6.147 1.00 88.44 85 LEU A O 1
ATOM 686 N N . CYS A 1 86 ? 10.524 -1.469 -7.020 1.00 88.00 86 CYS A N 1
ATOM 687 C CA . CYS A 1 86 ? 11.581 -1.199 -6.038 1.00 88.00 86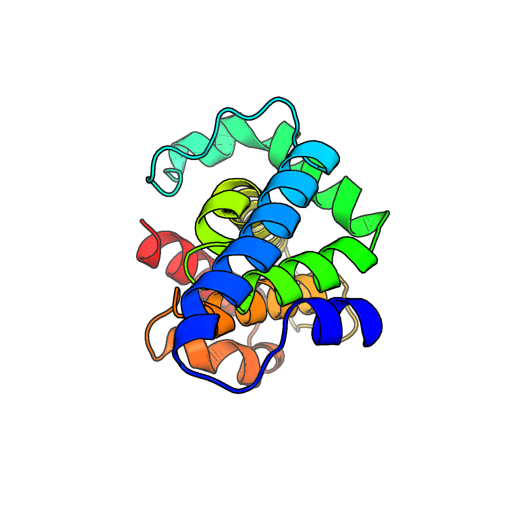 CYS A CA 1
ATOM 688 C C . CYS A 1 86 ? 11.978 0.286 -5.995 1.00 88.00 86 CYS A C 1
ATOM 690 O O . CYS A 1 86 ? 12.339 0.798 -4.938 1.00 88.00 86 CYS A O 1
ATOM 692 N N . LYS A 1 87 ? 11.850 1.014 -7.112 1.00 88.12 87 LYS A N 1
ATOM 693 C CA . LYS A 1 87 ? 12.105 2.465 -7.171 1.00 88.12 87 LYS A CA 1
ATOM 694 C C . LYS A 1 87 ? 11.022 3.273 -6.457 1.00 88.12 87 LYS A C 1
ATOM 696 O O . LYS A 1 87 ? 11.306 4.350 -5.945 1.00 88.12 87 LYS A O 1
ATOM 701 N N . CYS A 1 88 ? 9.808 2.732 -6.380 1.00 91.69 88 CYS A N 1
ATOM 702 C CA . CYS A 1 88 ? 8.670 3.298 -5.660 1.00 91.69 88 CYS A CA 1
ATOM 703 C C . CYS A 1 88 ? 8.505 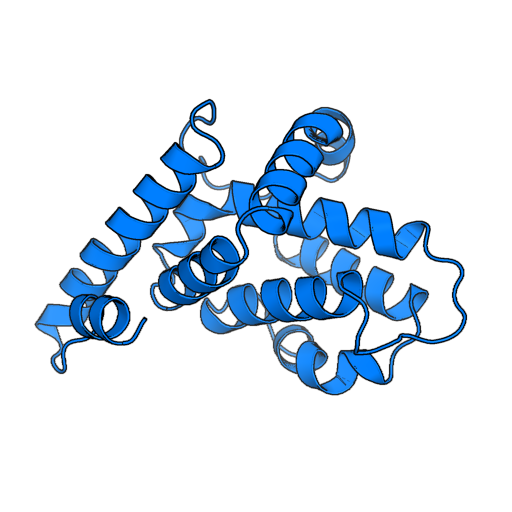2.733 -4.238 1.00 91.69 88 CYS A C 1
ATOM 705 O O . CYS A 1 88 ? 7.521 3.068 -3.573 1.00 91.69 88 CYS A O 1
ATOM 707 N N . ALA A 1 89 ? 9.446 1.918 -3.738 1.00 90.38 89 ALA A N 1
ATOM 708 C CA . ALA A 1 89 ? 9.397 1.361 -2.384 1.00 90.38 89 ALA A CA 1
ATOM 709 C C . ALA A 1 89 ? 9.130 2.416 -1.292 1.00 90.38 89 ALA A C 1
ATOM 711 O O . ALA A 1 89 ? 8.321 2.144 -0.405 1.00 90.38 89 ALA A O 1
ATOM 712 N N . PRO A 1 90 ? 9.680 3.646 -1.362 1.00 89.88 90 PRO A N 1
ATOM 713 C CA . PRO A 1 90 ? 9.374 4.656 -0.357 1.00 89.88 90 PRO A CA 1
ATOM 714 C C . PRO A 1 90 ? 7.949 5.223 -0.394 1.00 89.88 90 PRO A C 1
ATOM 716 O O . PRO A 1 90 ? 7.459 5.692 0.634 1.00 89.88 90 PRO A O 1
ATOM 719 N N . LEU A 1 91 ? 7.288 5.207 -1.559 1.00 93.56 91 LEU A N 1
ATOM 720 C CA . LEU A 1 91 ? 5.866 5.552 -1.658 1.00 93.56 91 LEU A CA 1
ATOM 721 C C . LEU A 1 91 ? 5.031 4.442 -1.037 1.00 93.56 91 LEU A C 1
ATOM 723 O O . LEU A 1 91 ? 4.135 4.716 -0.244 1.00 93.56 91 LEU A O 1
ATOM 727 N N . LEU A 1 92 ? 5.350 3.188 -1.368 1.00 94.06 92 LEU A N 1
ATOM 728 C CA . LEU A 1 92 ? 4.636 2.040 -0.824 1.00 94.06 92 LEU A CA 1
ATOM 729 C C . LEU A 1 92 ? 4.801 1.905 0.684 1.00 94.06 92 LEU A C 1
ATOM 731 O O . LEU A 1 92 ? 3.815 1.626 1.359 1.00 94.06 92 LEU A O 1
ATOM 735 N N . SER A 1 93 ? 5.996 2.140 1.225 1.00 93.50 93 SER A N 1
ATOM 736 C CA . SER A 1 93 ? 6.211 2.106 2.671 1.00 93.50 93 SER A CA 1
ATOM 737 C C . SER A 1 93 ? 5.424 3.207 3.379 1.00 93.50 93 SER A C 1
ATOM 739 O O . SER A 1 93 ? 4.762 2.924 4.372 1.00 93.50 93 SER A O 1
ATOM 741 N N . SER A 1 94 ? 5.375 4.424 2.829 1.00 94.25 94 SER A N 1
ATOM 742 C CA . SER A 1 94 ? 4.518 5.497 3.348 1.00 94.25 94 SER A CA 1
ATOM 743 C C . SER A 1 94 ? 3.040 5.143 3.319 1.00 94.25 94 SER A C 1
ATOM 745 O O . SER A 1 94 ? 2.341 5.293 4.319 1.00 94.25 94 SER A O 1
ATOM 747 N N . LEU A 1 95 ? 2.545 4.661 2.178 1.00 96.69 95 LEU A N 1
ATOM 748 C CA . LEU A 1 95 ? 1.142 4.290 2.033 1.00 96.69 95 LEU A CA 1
ATOM 749 C C . LEU A 1 95 ? 0.786 3.149 2.995 1.00 96.69 95 LEU A C 1
ATOM 751 O O . LEU A 1 95 ? -0.207 3.271 3.714 1.00 96.69 95 LEU A O 1
ATOM 755 N N . LEU A 1 96 ? 1.626 2.109 3.087 1.00 96.38 96 LEU A N 1
ATOM 756 C CA . LEU A 1 96 ? 1.442 0.992 4.018 1.00 96.38 96 LEU A CA 1
ATOM 757 C C . LEU A 1 96 ? 1.451 1.469 5.476 1.00 96.38 96 LEU A C 1
ATOM 759 O O . LEU A 1 96 ? 0.574 1.078 6.244 1.00 96.38 96 LEU A O 1
ATOM 763 N N . ALA A 1 97 ? 2.376 2.360 5.844 1.00 95.19 97 ALA A N 1
ATOM 764 C CA . ALA A 1 97 ? 2.436 2.958 7.174 1.00 95.19 97 ALA A CA 1
ATOM 765 C C . ALA A 1 97 ? 1.150 3.728 7.509 1.00 95.19 97 ALA A C 1
ATOM 767 O O . ALA A 1 97 ? 0.562 3.513 8.569 1.00 95.19 97 ALA A O 1
ATOM 768 N N . THR A 1 98 ? 0.646 4.562 6.588 1.00 96.31 98 THR A N 1
ATOM 769 C CA . THR A 1 98 ? -0.586 5.332 6.835 1.00 96.31 98 THR A CA 1
ATOM 770 C C . THR A 1 98 ? -1.821 4.449 7.006 1.00 96.31 98 THR A C 1
ATOM 772 O O . THR A 1 98 ? -2.633 4.711 7.900 1.00 96.31 98 THR A O 1
ATOM 775 N N . VAL A 1 99 ? -1.985 3.389 6.199 1.00 96.75 99 VAL A N 1
ATOM 776 C CA . VAL A 1 99 ? -3.109 2.456 6.386 1.00 96.75 99 VAL A CA 1
ATOM 777 C C . VAL A 1 99 ? -2.931 1.636 7.660 1.00 96.75 99 VAL A C 1
ATOM 779 O O . VAL A 1 99 ? -3.903 1.457 8.388 1.00 96.75 99 VAL A O 1
ATOM 782 N N . MET A 1 100 ? -1.705 1.216 7.991 1.00 95.75 100 MET A N 1
ATOM 783 C CA . MET A 1 100 ? -1.402 0.497 9.229 1.00 95.75 100 MET A CA 1
ATOM 784 C C . MET A 1 100 ? -1.802 1.321 10.457 1.00 95.75 100 MET A C 1
ATOM 786 O O . MET A 1 100 ? -2.584 0.842 11.277 1.00 95.75 100 MET A O 1
ATOM 790 N N . SER A 1 101 ? -1.363 2.580 10.546 1.00 94.94 101 SER A N 1
ATOM 791 C CA . SER A 1 101 ? -1.737 3.477 11.646 1.00 94.94 101 SER A CA 1
ATOM 792 C C . SER A 1 101 ? -3.243 3.752 11.689 1.00 94.94 101 SER A C 1
ATOM 794 O O . SER A 1 101 ? -3.829 3.806 12.768 1.00 94.94 101 SER A O 1
ATOM 796 N N . SER A 1 102 ? -3.899 3.875 10.531 1.00 96.00 102 SER A N 1
ATOM 797 C CA . SER A 1 102 ? -5.354 4.081 10.457 1.00 96.00 102 SER A CA 1
ATOM 798 C C . SER A 1 102 ? -6.138 2.877 10.991 1.00 96.00 102 SER A C 1
ATOM 800 O O . SER A 1 102 ? -7.104 3.044 11.738 1.00 96.00 102 SER A O 1
ATOM 802 N N . TRP A 1 103 ? -5.713 1.655 10.659 1.00 96.69 103 TRP A N 1
ATOM 803 C CA . TRP A 1 103 ? -6.325 0.430 11.176 1.00 96.69 103 TRP A CA 1
ATOM 804 C C . TRP A 1 103 ? -6.036 0.200 12.662 1.00 96.69 103 TRP A C 1
ATOM 806 O O . TRP A 1 103 ? -6.914 -0.277 13.379 1.00 96.69 103 TRP A O 1
ATOM 816 N N . GLU A 1 104 ? -4.856 0.589 13.152 1.00 95.31 104 GLU A N 1
ATOM 817 C CA . GLU A 1 104 ? -4.493 0.503 14.573 1.00 95.31 104 GLU A CA 1
ATOM 818 C C . GLU A 1 104 ? -5.435 1.327 15.466 1.00 95.31 104 GLU A C 1
ATOM 820 O O . GLU A 1 104 ? -5.862 0.893 16.546 1.00 95.31 104 GLU A O 1
ATOM 825 N N . VAL A 1 105 ? -5.794 2.530 15.012 1.00 95.44 105 VAL A N 1
ATOM 826 C CA . VAL A 1 105 ? -6.686 3.437 15.749 1.00 95.44 105 VAL A CA 1
ATOM 827 C C . VAL A 1 105 ? -8.166 3.216 15.434 1.00 95.44 105 VAL A C 1
ATOM 829 O O . VAL A 1 105 ? -9.015 3.725 16.166 1.00 95.44 105 VAL A O 1
ATOM 832 N N . CYS A 1 106 ? -8.499 2.413 14.419 1.00 94.12 106 CYS A N 1
ATOM 833 C CA . CYS A 1 106 ? -9.876 2.061 14.089 1.00 94.12 106 CYS A CA 1
ATOM 834 C C . CYS A 1 106 ? -10.550 1.342 15.274 1.00 94.12 106 CYS A C 1
ATOM 836 O O . CYS A 1 106 ? -9.969 0.471 15.933 1.00 94.12 106 CYS A O 1
ATOM 838 N N . ARG A 1 107 ? -11.781 1.748 15.597 1.00 92.62 107 ARG A N 1
ATOM 839 C CA . ARG A 1 107 ? -12.592 1.174 16.690 1.00 92.62 107 ARG A CA 1
ATOM 840 C C . ARG A 1 107 ? -13.875 0.518 16.191 1.00 92.62 107 ARG A C 1
ATOM 842 O O . ARG A 1 107 ? -14.661 0.031 17.006 1.00 92.62 107 ARG A O 1
ATOM 849 N N . ASP A 1 108 ? -14.069 0.480 14.877 1.00 90.88 108 ASP A N 1
ATOM 850 C CA . ASP A 1 108 ? -15.230 -0.150 14.269 1.00 90.88 108 ASP A CA 1
ATOM 851 C C . ASP A 1 108 ? -15.219 -1.657 14.533 1.00 90.88 108 ASP A C 1
ATOM 853 O O . ASP A 1 108 ? -14.175 -2.301 14.652 1.00 90.88 108 ASP A O 1
ATOM 857 N N . LYS A 1 109 ? -16.414 -2.239 14.655 1.00 86.06 109 LYS A N 1
ATOM 858 C CA . LYS A 1 109 ? -16.564 -3.686 14.867 1.00 86.06 109 LYS A CA 1
ATOM 859 C C . LYS A 1 109 ? -16.512 -4.474 13.563 1.00 86.06 109 LYS A C 1
ATOM 861 O O . LYS A 1 109 ? -16.207 -5.661 13.588 1.00 86.06 109 LYS A O 1
ATOM 866 N N . MET A 1 110 ? -16.848 -3.828 12.450 1.00 86.81 110 MET A N 1
ATOM 867 C CA . MET A 1 110 ? -16.955 -4.437 11.130 1.00 86.81 110 MET A CA 1
ATOM 868 C C . MET A 1 110 ? -16.328 -3.524 10.088 1.00 86.81 110 MET A C 1
ATOM 870 O O . MET A 1 110 ? -16.315 -2.304 10.239 1.00 86.81 110 MET A O 1
ATOM 874 N N . VAL A 1 111 ? -15.822 -4.137 9.026 1.00 89.75 111 VAL A N 1
ATOM 875 C CA . VAL A 1 111 ? -15.204 -3.441 7.904 1.00 89.75 111 VAL A CA 1
ATOM 876 C C . VAL A 1 111 ? -16.271 -3.094 6.880 1.00 89.75 111 VAL A C 1
ATOM 878 O O . VAL A 1 111 ? -17.062 -3.942 6.475 1.00 89.75 111 VAL A O 1
ATOM 881 N N . THR A 1 112 ? -16.269 -1.843 6.430 1.00 90.69 112 THR A N 1
ATOM 882 C CA . THR A 1 112 ? -17.127 -1.413 5.327 1.00 90.69 112 THR A CA 1
ATOM 883 C C . THR A 1 112 ? -16.313 -1.435 4.039 1.00 90.69 112 THR A C 1
ATOM 885 O O . THR A 1 112 ? -15.363 -0.664 3.897 1.00 90.69 112 THR A O 1
ATOM 888 N N . GLN A 1 113 ? -16.692 -2.291 3.085 1.00 88.00 113 GLN A N 1
ATOM 889 C CA . GLN A 1 113 ? -15.989 -2.417 1.799 1.00 88.00 113 GLN A CA 1
ATOM 890 C C . GLN A 1 113 ? -15.990 -1.118 0.976 1.00 88.00 113 GLN A C 1
ATOM 892 O O . GLN A 1 113 ? -15.096 -0.902 0.168 1.00 88.00 113 GLN A O 1
ATOM 897 N N . SER A 1 114 ? -16.969 -0.234 1.194 1.00 87.50 114 SER A N 1
ATOM 898 C CA . SER A 1 114 ? -17.027 1.082 0.550 1.00 87.50 114 SER A CA 1
ATOM 899 C C . SER A 1 114 ? -16.154 2.144 1.226 1.00 87.50 114 SER A C 1
ATOM 901 O O . SER A 1 114 ? -16.143 3.284 0.769 1.00 87.50 114 SER A O 1
ATOM 903 N N . SER A 1 115 ? -15.469 1.820 2.330 1.00 93.50 115 SER A N 1
ATOM 904 C CA . SER A 1 115 ? -14.572 2.772 2.989 1.00 93.50 115 SER A CA 1
ATOM 905 C C . SER A 1 115 ? -13.299 2.976 2.170 1.00 93.50 115 SER A C 1
ATOM 907 O O . SER A 1 115 ? -12.746 2.031 1.603 1.00 93.50 115 SER A O 1
ATOM 909 N N . GLU A 1 116 ? -12.805 4.212 2.141 1.00 93.31 116 GLU A N 1
ATOM 910 C CA . GLU A 1 116 ? -11.566 4.542 1.432 1.00 93.31 116 GLU A CA 1
ATOM 911 C C . GLU A 1 116 ? -10.378 3.784 2.019 1.00 93.31 116 GLU A C 1
ATOM 913 O O . GLU A 1 116 ? -9.602 3.195 1.278 1.00 93.31 116 GLU A O 1
ATOM 918 N N . LEU A 1 117 ? -10.315 3.667 3.349 1.00 95.62 117 LEU A N 1
ATOM 919 C CA . LEU A 1 117 ? -9.281 2.893 4.030 1.00 95.62 117 LEU A CA 1
ATOM 920 C C . LEU A 1 117 ? -9.238 1.428 3.561 1.00 95.62 117 LEU A C 1
ATOM 922 O O . LEU A 1 117 ? -8.152 0.891 3.340 1.00 95.62 117 LEU A O 1
ATOM 926 N N . PHE A 1 118 ? -10.395 0.783 3.381 1.00 95.69 118 PHE A N 1
ATOM 927 C CA . PHE A 1 118 ? -10.452 -0.584 2.863 1.00 95.69 118 PHE A CA 1
ATOM 928 C C . PHE A 1 118 ? -9.974 -0.663 1.414 1.00 95.69 118 PHE A C 1
ATOM 930 O O . PHE A 1 118 ? -9.121 -1.493 1.102 1.00 95.69 118 PHE A O 1
ATOM 937 N N . ARG A 1 119 ? -10.467 0.231 0.550 1.00 94.88 119 ARG A N 1
ATOM 938 C CA . ARG A 1 119 ? -10.068 0.297 -0.861 1.00 94.88 119 ARG A CA 1
ATOM 939 C C . ARG A 1 119 ? -8.562 0.514 -1.011 1.00 94.88 119 ARG A C 1
ATOM 941 O O . ARG A 1 119 ? -7.915 -0.210 -1.760 1.00 94.88 119 ARG A O 1
ATOM 948 N N . ASP A 1 120 ? -7.999 1.457 -0.266 1.00 95.75 120 ASP A N 1
ATOM 949 C CA . ASP A 1 120 ? -6.575 1.788 -0.327 1.00 95.75 120 ASP A CA 1
ATOM 950 C C . ASP A 1 120 ? -5.724 0.617 0.182 1.00 95.75 120 ASP A C 1
ATOM 952 O O . ASP A 1 120 ? -4.709 0.273 -0.419 1.00 95.75 120 ASP A O 1
ATOM 956 N N . THR A 1 121 ? -6.183 -0.076 1.232 1.00 96.62 121 THR A N 1
ATOM 957 C CA . THR A 1 121 ? -5.536 -1.305 1.720 1.00 96.62 121 THR A CA 1
ATOM 958 C C . THR A 1 121 ? -5.523 -2.396 0.650 1.00 96.62 121 THR A C 1
ATOM 960 O O . THR A 1 121 ? -4.491 -3.034 0.439 1.00 96.62 121 THR A O 1
ATOM 963 N N . GLN A 1 122 ? -6.642 -2.603 -0.052 1.00 94.88 122 GLN A N 1
ATOM 964 C CA . GLN A 1 122 ? -6.711 -3.575 -1.143 1.00 94.88 122 GLN A CA 1
ATOM 965 C C . GLN A 1 122 ? -5.782 -3.205 -2.301 1.00 94.88 122 GLN A C 1
ATOM 967 O O . GLN A 1 122 ? -5.092 -4.086 -2.808 1.00 94.88 122 GLN A O 1
ATOM 972 N N . TYR A 1 123 ? -5.715 -1.926 -2.684 1.00 95.38 123 TYR A N 1
ATOM 973 C CA . TYR A 1 123 ? -4.796 -1.469 -3.728 1.00 95.38 123 TYR A CA 1
ATOM 974 C C . TYR A 1 123 ? -3.336 -1.708 -3.351 1.00 95.38 123 TYR A C 1
ATOM 976 O O . TYR A 1 123 ? -2.592 -2.263 -4.154 1.00 95.38 123 TYR A O 1
ATOM 984 N N . ILE A 1 124 ? -2.924 -1.345 -2.132 1.00 96.31 124 ILE A N 1
ATOM 985 C CA . ILE A 1 124 ? -1.548 -1.571 -1.665 1.00 96.31 124 ILE A CA 1
ATOM 986 C C . ILE A 1 124 ? -1.210 -3.066 -1.699 1.00 96.31 124 ILE A C 1
ATOM 988 O O . ILE A 1 124 ? -0.168 -3.446 -2.231 1.00 96.31 124 ILE A O 1
ATOM 992 N N . MET A 1 125 ? -2.102 -3.921 -1.184 1.00 95.25 125 MET A N 1
ATOM 993 C CA . MET A 1 125 ? -1.914 -5.374 -1.240 1.00 95.25 125 MET A CA 1
ATOM 994 C C . MET A 1 125 ? -1.807 -5.874 -2.681 1.00 95.25 125 MET A C 1
ATOM 996 O O . MET A 1 125 ? -0.914 -6.658 -2.974 1.00 95.25 125 MET A O 1
ATOM 1000 N N . GLN A 1 126 ? -2.676 -5.414 -3.583 1.00 94.62 126 GLN A N 1
ATOM 1001 C CA . GLN A 1 126 ? -2.645 -5.817 -4.987 1.00 94.62 126 GLN A CA 1
ATOM 1002 C C . GLN A 1 126 ? -1.315 -5.445 -5.649 1.00 94.62 126 GLN A C 1
ATOM 1004 O O . GLN A 1 126 ? -0.687 -6.306 -6.251 1.00 94.62 126 GLN A O 1
ATOM 1009 N N . VAL A 1 127 ? -0.854 -4.202 -5.486 1.00 95.00 127 VAL A N 1
ATOM 1010 C CA . VAL A 1 127 ? 0.434 -3.731 -6.023 1.00 95.00 127 VAL A CA 1
ATOM 1011 C C . VAL A 1 127 ? 1.588 -4.610 -5.525 1.00 95.00 127 VAL A C 1
ATOM 1013 O O . VAL A 1 127 ? 2.431 -5.026 -6.313 1.00 95.00 127 VAL A O 1
ATOM 1016 N N . MET A 1 128 ? 1.611 -4.939 -4.231 1.00 93.31 128 MET A N 1
ATOM 1017 C CA . MET A 1 128 ? 2.655 -5.792 -3.652 1.00 93.31 128 MET A CA 1
ATOM 1018 C C . MET A 1 128 ? 2.583 -7.250 -4.131 1.00 93.31 128 MET A C 1
ATOM 1020 O O . MET A 1 128 ? 3.615 -7.907 -4.242 1.00 93.31 128 MET A O 1
ATOM 1024 N N . VAL A 1 129 ? 1.384 -7.767 -4.410 1.00 93.25 129 VAL A N 1
ATOM 1025 C CA . VAL A 1 129 ? 1.198 -9.119 -4.958 1.00 93.25 129 VAL A CA 1
ATOM 1026 C C . VAL A 1 129 ? 1.636 -9.197 -6.417 1.00 93.25 129 VAL A C 1
ATOM 1028 O O . VAL A 1 129 ? 2.339 -10.134 -6.768 1.00 93.25 129 VAL A O 1
ATOM 1031 N N . GLU A 1 130 ? 1.271 -8.216 -7.246 1.00 90.81 130 GLU A N 1
ATOM 1032 C CA . GLU A 1 130 ? 1.642 -8.168 -8.672 1.00 90.81 130 GLU A CA 1
ATOM 1033 C C . GLU A 1 130 ? 3.164 -8.094 -8.887 1.00 90.81 130 GLU A C 1
ATOM 1035 O O . GLU A 1 130 ? 3.661 -8.513 -9.926 1.00 90.81 130 GLU A O 1
ATOM 1040 N N . SER A 1 131 ? 3.913 -7.588 -7.903 1.00 89.06 131 SER A N 1
ATOM 1041 C CA . SER A 1 131 ? 5.383 -7.555 -7.927 1.00 89.06 131 SER A CA 1
ATOM 1042 C C . SER A 1 131 ? 6.056 -8.686 -7.148 1.00 89.06 131 SER A C 1
ATOM 1044 O O . SER A 1 131 ? 7.260 -8.612 -6.911 1.00 89.06 131 SER A O 1
ATOM 1046 N N . ASP A 1 132 ? 5.307 -9.706 -6.718 1.00 90.56 132 ASP A N 1
ATOM 1047 C CA . ASP A 1 132 ? 5.816 -10.851 -5.952 1.00 90.56 132 ASP A CA 1
ATOM 1048 C C . ASP A 1 132 ? 6.523 -10.478 -4.627 1.00 90.56 132 ASP A C 1
ATOM 1050 O O . ASP A 1 132 ? 7.366 -11.219 -4.120 1.00 90.56 132 ASP A O 1
ATOM 1054 N N . TRP A 1 133 ? 6.173 -9.342 -4.009 1.00 91.44 133 TRP A N 1
ATOM 1055 C CA . TRP A 1 133 ? 6.773 -8.910 -2.735 1.00 91.44 133 TRP A CA 1
ATOM 1056 C C . TRP A 1 133 ? 6.228 -9.667 -1.521 1.00 91.44 133 TRP A C 1
ATOM 1058 O O . TRP A 1 133 ? 6.840 -9.662 -0.454 1.00 91.44 133 TRP A O 1
ATOM 1068 N N . LEU A 1 134 ? 5.061 -10.301 -1.656 1.00 92.56 134 LEU A N 1
ATOM 1069 C CA . LEU A 1 134 ? 4.402 -11.010 -0.562 1.00 92.56 134 LEU A CA 1
ATOM 1070 C C . LEU A 1 134 ? 4.401 -12.522 -0.816 1.00 92.56 134 LEU A C 1
ATOM 1072 O O . LEU A 1 134 ? 3.813 -12.979 -1.799 1.00 92.56 134 LEU A O 1
ATOM 1076 N N . PRO A 1 135 ? 4.961 -13.336 0.094 1.00 92.88 135 PRO A N 1
ATOM 1077 C CA . PRO A 1 135 ? 4.866 -14.783 -0.006 1.00 92.88 135 PRO A CA 1
ATOM 1078 C C . PRO A 1 135 ? 3.442 -15.269 0.302 1.00 92.88 135 PRO A C 1
ATOM 1080 O O . PRO A 1 135 ? 2.644 -14.604 0.971 1.00 92.88 135 PRO A O 1
ATOM 1083 N N . ALA A 1 136 ? 3.119 -16.490 -0.127 1.00 91.00 136 ALA A N 1
ATOM 1084 C CA . ALA A 1 136 ? 1.938 -17.177 0.390 1.00 91.00 136 ALA A CA 1
ATOM 1085 C C . ALA A 1 136 ? 2.101 -17.438 1.910 1.00 91.00 136 ALA A C 1
ATOM 1087 O O . ALA A 1 136 ? 3.201 -17.779 2.344 1.00 91.00 136 ALA A O 1
ATOM 1088 N N . PRO A 1 137 ? 1.036 -17.319 2.731 1.00 91.88 137 PRO A N 1
ATOM 1089 C CA . PRO A 1 137 ? -0.357 -17.073 2.352 1.00 91.88 137 PRO A CA 1
ATOM 1090 C C . PRO A 1 137 ? -0.738 -15.590 2.199 1.00 91.88 137 PRO A C 1
ATOM 1092 O O . PRO A 1 137 ? -1.847 -15.324 1.740 1.00 91.88 137 PRO A O 1
ATOM 1095 N N . LEU A 1 138 ? 0.136 -14.639 2.558 1.00 92.44 138 LEU A N 1
ATOM 1096 C CA . LEU A 1 138 ? -0.173 -13.199 2.573 1.00 92.44 138 LEU A CA 1
ATOM 1097 C C . LEU A 1 138 ? -0.664 -12.693 1.215 1.00 92.44 138 LEU A C 1
ATOM 1099 O O . LEU A 1 138 ? -1.645 -11.953 1.165 1.00 92.44 138 LEU A O 1
ATOM 1103 N N . SER A 1 139 ? -0.075 -13.178 0.120 1.00 93.12 139 SER A N 1
ATOM 1104 C CA . SER A 1 139 ? -0.498 -12.819 -1.239 1.00 93.12 139 SER A CA 1
ATOM 1105 C C . SER A 1 139 ? -1.945 -13.186 -1.588 1.00 93.12 139 SER A C 1
ATOM 1107 O O . SER A 1 139 ? -2.500 -12.671 -2.554 1.00 93.12 139 SER A O 1
ATOM 1109 N N . ARG A 1 140 ? -2.596 -14.051 -0.800 1.00 92.19 140 ARG A N 1
ATOM 1110 C CA . ARG A 1 140 ? -3.987 -14.484 -1.018 1.00 92.19 140 ARG A CA 1
ATOM 1111 C C . ARG A 1 140 ? -4.984 -13.803 -0.084 1.00 92.19 140 ARG A C 1
ATOM 1113 O O . ARG A 1 140 ? -6.188 -13.874 -0.328 1.00 92.19 140 ARG A O 1
ATOM 1120 N N . ILE A 1 141 ? -4.513 -13.138 0.974 1.00 92.06 141 ILE A N 1
ATOM 1121 C CA . ILE A 1 141 ? -5.386 -12.566 2.010 1.00 92.06 141 ILE A CA 1
ATOM 1122 C C . ILE A 1 141 ? -6.235 -11.409 1.470 1.00 92.06 141 ILE A C 1
ATOM 1124 O O . ILE A 1 141 ? -7.363 -11.224 1.926 1.00 92.06 141 ILE A O 1
ATOM 1128 N N . GLY A 1 142 ? -5.764 -10.691 0.444 1.00 87.88 142 GLY A N 1
ATOM 1129 C CA . GLY A 1 142 ? -6.513 -9.587 -0.169 1.00 87.88 142 GLY A CA 1
ATOM 1130 C C . GLY A 1 142 ? -7.939 -9.963 -0.605 1.00 87.88 142 GLY A C 1
ATOM 1131 O O . GLY A 1 142 ? -8.856 -9.152 -0.471 1.00 87.88 142 GLY A O 1
ATOM 1132 N N . GLY A 1 143 ? -8.162 -11.212 -1.038 1.00 88.69 143 GLY A N 1
ATOM 1133 C CA . GLY A 1 143 ? -9.485 -11.706 -1.444 1.00 88.69 143 GLY A CA 1
ATOM 1134 C C . GLY A 1 143 ? -10.462 -11.942 -0.286 1.00 88.69 143 GLY A C 1
ATOM 1135 O O . GLY A 1 143 ? -11.674 -11.876 -0.479 1.00 88.69 143 GLY A O 1
ATOM 1136 N N . VAL A 1 144 ? -9.958 -12.169 0.929 1.00 92.44 144 VAL A N 1
ATOM 1137 C CA . VAL A 1 144 ? -10.768 -12.442 2.133 1.00 92.44 144 VAL A CA 1
ATOM 1138 C C . VAL A 1 144 ? -10.745 -11.296 3.140 1.00 92.44 144 VAL A C 1
ATOM 1140 O O . VAL A 1 144 ? -11.365 -11.397 4.192 1.00 92.44 144 VAL A O 1
ATOM 1143 N N . LEU A 1 145 ? -10.082 -10.182 2.814 1.00 92.50 145 LEU A N 1
ATOM 1144 C CA . LEU A 1 145 ? -9.902 -9.040 3.713 1.00 92.50 145 LEU A CA 1
ATOM 1145 C C . LEU A 1 145 ? -11.231 -8.496 4.265 1.00 92.50 145 LEU A C 1
ATOM 1147 O O . LEU A 1 145 ? -11.303 -8.064 5.408 1.00 92.50 145 LEU A O 1
ATOM 1151 N N . HIS A 1 146 ? -12.299 -8.563 3.470 1.00 93.06 146 HIS A N 1
ATOM 1152 C CA . HIS A 1 146 ? -13.643 -8.123 3.852 1.00 93.06 146 HIS A CA 1
ATOM 1153 C C . HIS A 1 146 ? -14.316 -8.985 4.930 1.00 93.06 146 HIS A C 1
ATOM 1155 O O . HIS A 1 146 ? -15.308 -8.559 5.515 1.00 93.06 146 HIS A O 1
ATOM 1161 N N . LEU A 1 147 ? -13.809 -10.196 5.171 1.00 94.31 147 LEU A N 1
ATOM 1162 C CA . LEU A 1 147 ? -14.287 -11.099 6.219 1.00 94.31 147 LEU A CA 1
ATOM 1163 C C . LEU A 1 147 ? -13.583 -10.850 7.558 1.00 94.31 147 LEU A C 1
ATOM 1165 O O . LEU A 1 147 ? -13.983 -11.423 8.568 1.00 94.31 147 LEU A O 1
ATOM 1169 N N . LEU A 1 148 ? -12.531 -10.026 7.561 1.00 94.62 148 LEU A N 1
ATOM 1170 C CA . LEU A 1 148 ? -11.723 -9.735 8.737 1.00 94.62 148 LEU A CA 1
ATOM 1171 C C . LEU A 1 148 ? -12.253 -8.509 9.482 1.00 94.62 148 LEU A C 1
ATOM 1173 O O . LEU A 1 148 ? -12.786 -7.565 8.898 1.00 94.62 148 LEU A O 1
ATOM 1177 N N . SER A 1 149 ? -12.063 -8.501 10.796 1.00 95.31 149 SER A N 1
ATOM 1178 C CA . SER A 1 149 ? -12.248 -7.316 11.629 1.00 95.31 149 SER A CA 1
ATOM 1179 C C . SER A 1 149 ? -11.112 -6.301 11.420 1.00 95.31 149 SER A C 1
ATOM 1181 O O . SER A 1 149 ? -10.008 -6.677 11.019 1.00 95.31 149 SER A O 1
ATOM 1183 N N . PRO A 1 150 ? -11.308 -5.015 11.771 1.00 96.06 150 PRO A N 1
ATOM 1184 C CA . PRO A 1 150 ? -10.252 -3.999 11.670 1.00 96.06 150 PRO A CA 1
ATOM 1185 C C . PRO A 1 150 ? -8.940 -4.374 12.382 1.00 96.06 150 PRO A C 1
ATOM 1187 O O . PRO A 1 150 ? -7.853 -4.113 11.871 1.00 96.06 150 PRO A O 1
ATOM 1190 N N . LYS A 1 151 ? -9.028 -5.051 13.537 1.00 95.62 151 LYS A N 1
ATOM 1191 C CA . LYS A 1 151 ? -7.854 -5.527 14.289 1.00 95.62 151 LYS A CA 1
ATOM 1192 C C . LYS A 1 151 ? -7.100 -6.640 13.562 1.00 95.62 151 LYS A C 1
ATOM 1194 O O . LYS A 1 151 ? -5.876 -6.690 13.623 1.00 95.62 151 LYS A O 1
ATOM 1199 N N . GLU A 1 152 ? -7.821 -7.532 12.891 1.00 96.25 152 GLU A N 1
ATOM 1200 C CA . GLU A 1 152 ? -7.221 -8.597 12.084 1.00 96.25 152 GLU A CA 1
ATOM 1201 C C . GLU A 1 152 ? -6.585 -8.026 10.816 1.00 96.25 152 GLU A C 1
ATOM 1203 O O . GLU A 1 152 ? -5.475 -8.425 10.474 1.00 96.25 152 GLU A O 1
ATOM 1208 N N . ILE A 1 153 ? -7.212 -7.032 10.174 1.00 96.88 153 ILE A N 1
ATOM 1209 C CA . ILE A 1 153 ? -6.600 -6.306 9.051 1.00 96.88 153 ILE A CA 1
ATOM 1210 C C . ILE A 1 153 ? -5.297 -5.631 9.490 1.00 96.88 153 ILE A C 1
ATOM 1212 O O . ILE A 1 153 ? -4.278 -5.791 8.820 1.00 96.88 153 ILE A O 1
ATOM 1216 N N . PHE A 1 154 ? -5.289 -4.942 10.636 1.00 97.00 154 PHE A N 1
ATOM 1217 C CA . PHE A 1 154 ? -4.060 -4.385 11.205 1.00 97.00 154 PHE A CA 1
ATOM 1218 C C . PHE A 1 154 ? -2.985 -5.462 11.407 1.00 97.00 154 PHE A C 1
ATOM 1220 O O . PHE A 1 154 ? -1.840 -5.268 11.007 1.00 97.00 154 PHE A O 1
ATOM 1227 N N . ALA A 1 155 ? -3.341 -6.616 11.981 1.00 96.75 155 ALA A N 1
ATOM 1228 C CA . ALA A 1 155 ? -2.397 -7.711 12.195 1.00 96.75 155 ALA A CA 1
ATOM 1229 C C . ALA A 1 155 ? -1.824 -8.261 10.877 1.00 96.75 155 ALA A C 1
ATOM 1231 O O . ALA A 1 155 ? -0.630 -8.557 10.811 1.00 96.75 155 ALA A O 1
ATOM 1232 N N . VAL A 1 156 ? -2.636 -8.353 9.819 1.00 96.62 156 VAL A N 1
ATOM 1233 C CA . VAL A 1 156 ? -2.182 -8.744 8.476 1.00 96.62 156 VAL A CA 1
ATOM 1234 C C . VAL A 1 156 ? -1.195 -7.718 7.924 1.00 96.62 156 VAL A C 1
ATOM 1236 O O . VAL A 1 156 ? -0.099 -8.094 7.522 1.00 96.62 156 VAL A O 1
ATOM 1239 N N . ILE A 1 157 ? -1.543 -6.431 7.952 1.00 96.00 157 ILE A N 1
ATOM 1240 C CA . ILE A 1 157 ? -0.693 -5.345 7.441 1.00 96.00 157 ILE A CA 1
ATOM 1241 C C . ILE A 1 157 ? 0.632 -5.267 8.208 1.00 96.00 157 ILE A C 1
ATOM 1243 O O . ILE A 1 157 ? 1.696 -5.170 7.603 1.00 96.00 157 ILE A O 1
ATOM 1247 N N . ASN A 1 158 ? 0.589 -5.380 9.535 1.00 95.25 158 ASN A N 1
ATOM 1248 C CA . ASN A 1 158 ? 1.784 -5.426 10.373 1.00 95.25 158 ASN A CA 1
ATOM 1249 C C . ASN A 1 158 ? 2.657 -6.653 10.048 1.00 95.25 158 ASN A C 1
ATOM 1251 O O . ASN A 1 158 ? 3.882 -6.589 10.055 1.00 95.25 158 ASN A O 1
ATOM 1255 N N . THR A 1 159 ? 2.031 -7.787 9.724 1.00 95.50 159 THR A N 1
ATOM 1256 C CA . THR A 1 159 ? 2.760 -8.983 9.279 1.00 95.50 159 THR A CA 1
ATOM 1257 C C . THR A 1 159 ? 3.419 -8.759 7.919 1.00 95.50 159 THR A C 1
ATOM 1259 O O . THR A 1 159 ? 4.570 -9.143 7.743 1.00 95.50 159 THR A O 1
ATOM 1262 N N . MET A 1 160 ? 2.735 -8.095 6.979 1.00 94.50 160 MET A N 1
ATOM 1263 C CA . MET A 1 160 ? 3.326 -7.697 5.696 1.00 94.50 160 MET A CA 1
ATOM 1264 C C . MET A 1 160 ? 4.547 -6.801 5.908 1.00 94.50 160 MET A C 1
ATOM 1266 O O . MET A 1 160 ? 5.595 -7.079 5.340 1.00 94.50 160 MET A O 1
ATOM 1270 N N . TRP A 1 161 ? 4.440 -5.785 6.775 1.00 93.44 161 TRP A N 1
ATOM 1271 C CA . TRP A 1 161 ? 5.559 -4.903 7.119 1.00 93.44 161 TRP A CA 1
ATOM 1272 C C . TRP A 1 161 ? 6.789 -5.691 7.585 1.00 93.44 161 TRP A C 1
ATOM 1274 O O . TRP A 1 161 ? 7.897 -5.455 7.117 1.00 93.44 161 TRP A O 1
ATOM 1284 N N . LYS A 1 162 ? 6.586 -6.668 8.474 1.00 92.19 162 LYS A N 1
ATOM 1285 C CA . LYS A 1 162 ? 7.660 -7.502 9.034 1.00 92.19 162 LYS A CA 1
ATOM 1286 C C . LYS A 1 162 ? 8.286 -8.475 8.045 1.00 92.19 162 LYS A C 1
ATOM 1288 O O . LYS A 1 162 ? 9.416 -8.873 8.268 1.00 92.19 162 LYS A O 1
ATOM 1293 N N . VAL A 1 163 ? 7.552 -8.894 7.016 1.00 91.50 163 VAL A N 1
ATOM 1294 C CA . VAL A 1 163 ? 8.064 -9.790 5.964 1.00 91.50 163 VAL A CA 1
ATOM 1295 C C . VAL A 1 163 ? 8.896 -9.035 4.928 1.00 91.50 163 VAL A C 1
ATOM 1297 O O . VAL A 1 163 ? 9.770 -9.629 4.308 1.00 91.50 163 VAL A O 1
ATOM 1300 N N . LEU A 1 164 ? 8.613 -7.747 4.727 1.00 88.50 164 LEU A N 1
ATOM 1301 C CA . LEU A 1 164 ? 9.356 -6.890 3.798 1.00 88.50 164 LEU A CA 1
ATOM 1302 C C . LEU A 1 164 ? 10.686 -6.391 4.376 1.00 88.50 164 LEU A C 1
ATOM 1304 O O . LEU A 1 164 ? 11.533 -5.922 3.617 1.00 88.50 164 LEU A O 1
ATOM 1308 N N . LYS A 1 165 ? 10.845 -6.479 5.698 1.00 82.50 165 LYS A N 1
ATOM 1309 C CA . LYS A 1 165 ? 12.102 -6.256 6.408 1.00 82.50 165 LYS A CA 1
ATOM 1310 C C . LYS A 1 165 ? 12.958 -7.521 6.389 1.00 82.50 165 LYS A C 1
ATOM 1312 O O . LYS A 1 165 ? 14.178 -7.379 6.162 1.00 82.50 165 LYS A O 1
#

Sequence (165 aa):
MDTLVTLCRSDTAEESHIITSNTDQVALLLMEMVCPEMVLYTGEWPDEETLKFNVERDLRIRNTFDRNPVLWWLLLLVSQGASSLCKCAPLLSSLLATVMSSWEVCRDKMVTQSSELFRDTQYIMQVMVESDWLPAPLSRIGGVLHLLSPKEIFAVINTMWKVLK

InterPro domains:
  IPR029444 Integrator complex subunit 5, C-terminal [PF14838] (8-162)
  IPR040316 Integrator complex subunit 5 [PTHR31697] (2-164)

Organism: Exaiptasia diaphana (NCBI:txid2652724)